Protein AF-A0A290X3I3-F1 (afdb_monomer_lite)

Sequence (71 aa):
MGAGAAGAAGSVGAVAASGTVAGLGAAGITSGLAAVGGVVGGGMLSGLVITAAAPIAIGAAGYGLYKWLKK

Structure (mmCIF, N/CA/C/O backbone):
data_AF-A0A290X3I3-F1
#
_entry.id   AF-A0A290X3I3-F1
#
loop_
_atom_site.group_PDB
_atom_site.id
_atom_site.type_symbol
_atom_site.label_atom_id
_atom_site.label_alt_id
_atom_site.label_comp_id
_atom_site.label_asym_id
_atom_site.label_entity_id
_atom_site.label_seq_id
_atom_site.pdbx_PDB_ins_code
_atom_site.Cartn_x
_atom_site.Cartn_y
_atom_site.Cartn_z
_atom_site.occupancy
_atom_site.B_iso_or_equiv
_atom_site.auth_seq_id
_atom_site.auth_comp_id
_atom_site.auth_asym_id
_atom_site.auth_atom_id
_atom_site.pdbx_PDB_model_num
ATOM 1 N N . MET A 1 1 ? -6.371 19.547 -3.039 1.00 44.19 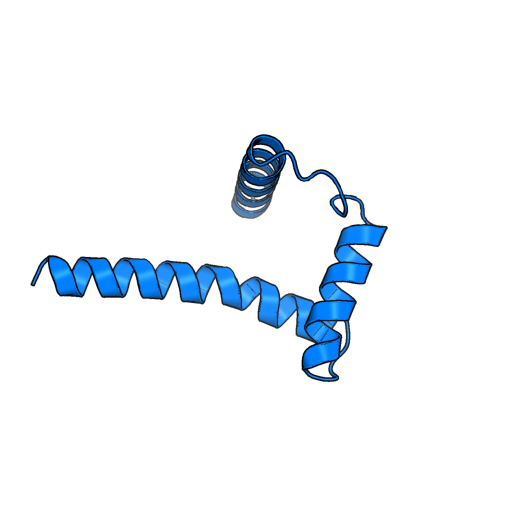1 MET A N 1
ATOM 2 C CA . MET A 1 1 ? -5.091 19.201 -3.700 1.00 44.19 1 MET A CA 1
ATOM 3 C C . MET A 1 1 ? -4.042 18.532 -2.783 1.00 44.19 1 MET A C 1
ATOM 5 O O . MET A 1 1 ? -3.040 18.084 -3.310 1.00 44.19 1 MET A O 1
ATOM 9 N N . GLY A 1 2 ? -4.219 18.426 -1.450 1.00 54.06 2 GLY A N 1
ATOM 10 C CA . GLY A 1 2 ? -3.145 17.962 -0.534 1.00 54.06 2 GLY A CA 1
ATOM 11 C C . GLY A 1 2 ? -3.163 16.488 -0.088 1.00 54.06 2 GLY A C 1
ATOM 12 O O . GLY A 1 2 ? -2.156 15.995 0.409 1.00 54.06 2 GLY A O 1
ATOM 13 N N . ALA A 1 3 ? -4.272 15.762 -0.274 1.00 61.59 3 ALA A N 1
ATOM 14 C CA . ALA A 1 3 ? -4.417 14.397 0.251 1.00 61.59 3 ALA A CA 1
ATOM 15 C C . ALA A 1 3 ? -3.436 13.388 -0.381 1.00 61.59 3 ALA A C 1
ATOM 17 O O . ALA A 1 3 ? -2.907 12.527 0.315 1.00 61.59 3 ALA A O 1
ATOM 18 N N . GLY A 1 4 ? -3.142 13.528 -1.680 1.00 66.81 4 GLY A N 1
ATOM 19 C CA . GLY A 1 4 ? -2.193 12.655 -2.380 1.00 66.81 4 GLY A CA 1
ATOM 20 C C . GLY A 1 4 ? -0.749 12.838 -1.909 1.00 66.81 4 GLY A C 1
ATOM 21 O O . GLY A 1 4 ? -0.047 11.858 -1.689 1.00 66.81 4 GLY A O 1
ATOM 22 N N . ALA A 1 5 ? -0.324 14.084 -1.675 1.00 69.50 5 ALA A N 1
ATOM 23 C CA . ALA A 1 5 ? 1.017 14.383 -1.174 1.00 69.50 5 ALA A CA 1
ATOM 24 C C . ALA A 1 5 ? 1.201 13.926 0.282 1.00 69.50 5 ALA A C 1
ATOM 26 O O . ALA A 1 5 ? 2.230 13.346 0.615 1.00 69.50 5 ALA A O 1
ATOM 27 N N . ALA A 1 6 ? 0.189 14.121 1.135 1.00 75.25 6 ALA A N 1
ATOM 28 C CA . ALA A 1 6 ? 0.215 13.641 2.516 1.00 75.25 6 ALA A CA 1
ATOM 29 C C . ALA A 1 6 ? 0.234 12.102 2.594 1.00 75.25 6 ALA A C 1
ATOM 31 O O . ALA A 1 6 ? 0.996 11.533 3.373 1.00 75.25 6 ALA A O 1
ATOM 32 N N . GLY A 1 7 ? -0.549 11.422 1.749 1.00 74.12 7 GLY A N 1
ATOM 33 C CA . GLY A 1 7 ? -0.541 9.959 1.650 1.00 74.12 7 GLY A CA 1
ATOM 34 C C . GLY A 1 7 ? 0.790 9.404 1.133 1.00 74.12 7 GLY A C 1
ATOM 35 O O . GLY A 1 7 ? 1.308 8.428 1.679 1.00 74.12 7 GLY A O 1
ATOM 36 N N . ALA A 1 8 ? 1.386 10.055 0.128 1.00 77.50 8 ALA A N 1
ATOM 37 C CA . ALA A 1 8 ? 2.712 9.703 -0.375 1.00 77.50 8 ALA A CA 1
ATOM 38 C C . ALA A 1 8 ? 3.798 9.911 0.695 1.00 77.50 8 ALA A C 1
ATOM 40 O O . ALA A 1 8 ? 4.593 9.013 0.942 1.00 77.50 8 ALA A O 1
ATOM 41 N N . ALA A 1 9 ? 3.798 11.048 1.395 1.00 79.12 9 ALA A N 1
ATOM 42 C CA . ALA A 1 9 ? 4.753 11.310 2.470 1.00 79.12 9 ALA A CA 1
ATOM 43 C C . ALA A 1 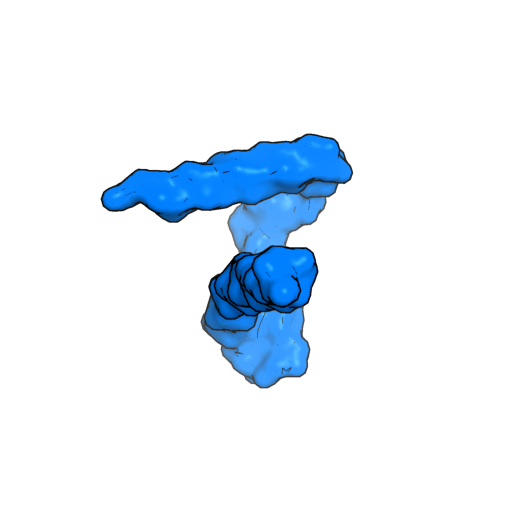9 ? 4.617 10.306 3.629 1.00 79.12 9 ALA A C 1
ATOM 45 O O . ALA A 1 9 ? 5.622 9.804 4.128 1.00 79.12 9 ALA A O 1
ATOM 46 N N . GLY A 1 10 ? 3.386 9.963 4.024 1.00 79.88 10 GLY A N 1
ATOM 47 C CA . GLY A 1 10 ? 3.132 8.974 5.074 1.00 79.88 10 GLY A CA 1
ATOM 48 C C . GLY A 1 10 ? 3.577 7.559 4.691 1.00 79.88 10 GLY A C 1
ATOM 49 O O . GLY A 1 10 ? 4.202 6.873 5.496 1.00 79.88 10 GLY A O 1
ATOM 50 N N . SER A 1 11 ? 3.313 7.134 3.452 1.00 75.38 11 SER A N 1
ATOM 51 C CA . SER A 1 11 ? 3.747 5.820 2.953 1.00 75.38 11 SER A CA 1
ATOM 52 C C . SER A 1 11 ? 5.263 5.740 2.775 1.00 75.38 11 SER A C 1
ATOM 54 O O . SER A 1 11 ? 5.868 4.767 3.218 1.00 75.38 11 SER A O 1
ATOM 56 N N . VAL A 1 12 ? 5.899 6.780 2.228 1.00 80.00 12 VAL A N 1
ATOM 57 C CA . VAL A 1 12 ? 7.366 6.877 2.148 1.00 80.00 12 VAL A CA 1
ATOM 58 C C . VAL A 1 12 ? 7.987 6.861 3.545 1.00 80.00 12 VAL A C 1
ATOM 60 O O . VAL A 1 12 ? 8.954 6.140 3.760 1.00 80.00 12 VAL A O 1
ATOM 63 N N . GLY A 1 13 ? 7.413 7.582 4.513 1.00 81.00 13 GLY A N 1
ATOM 64 C CA . GLY A 1 13 ? 7.871 7.574 5.904 1.00 81.00 13 GLY A CA 1
ATOM 65 C C . GLY A 1 13 ? 7.753 6.201 6.573 1.00 81.00 13 GLY A C 1
ATOM 66 O O . GLY A 1 13 ? 8.697 5.754 7.221 1.00 81.00 13 GLY A O 1
ATOM 67 N N . ALA A 1 14 ? 6.637 5.494 6.374 1.00 80.00 14 ALA A N 1
ATOM 68 C CA . ALA A 1 14 ? 6.447 4.139 6.896 1.00 80.00 14 ALA A CA 1
ATOM 69 C C . ALA A 1 14 ? 7.433 3.134 6.275 1.00 80.00 14 ALA A C 1
ATOM 71 O O . ALA A 1 14 ? 8.028 2.316 6.977 1.00 80.00 14 ALA A O 1
ATOM 72 N N . VAL A 1 15 ? 7.653 3.226 4.962 1.00 77.88 15 VAL A N 1
ATOM 73 C CA . VAL A 1 15 ? 8.607 2.376 4.243 1.00 77.88 15 VAL A CA 1
ATOM 74 C C . VAL A 1 15 ? 10.048 2.700 4.656 1.00 77.88 15 VAL A C 1
ATOM 76 O O . VAL A 1 15 ? 10.824 1.782 4.919 1.00 77.88 15 VAL A O 1
ATOM 79 N N . ALA A 1 16 ? 10.387 3.978 4.831 1.00 77.88 16 ALA A N 1
ATOM 80 C CA . ALA A 1 16 ? 11.681 4.407 5.359 1.00 77.88 16 ALA A CA 1
ATOM 81 C C . ALA A 1 16 ? 11.922 3.873 6.781 1.00 77.88 16 ALA A C 1
ATOM 83 O O . ALA A 1 16 ? 13.005 3.363 7.062 1.00 77.88 16 ALA A O 1
ATOM 84 N N . ALA A 1 17 ? 10.906 3.899 7.650 1.00 80.44 17 ALA A N 1
ATOM 85 C CA . ALA A 1 17 ? 10.982 3.314 8.989 1.00 80.44 17 ALA A CA 1
ATOM 86 C C . ALA A 1 17 ? 11.146 1.781 8.964 1.00 80.44 17 ALA A C 1
ATOM 88 O O . ALA A 1 17 ? 11.765 1.218 9.862 1.00 80.44 17 ALA A O 1
ATOM 89 N N . SER A 1 18 ? 10.639 1.108 7.925 1.00 75.75 18 SER A N 1
ATOM 90 C CA . SER A 1 18 ? 10.829 -0.336 7.717 1.00 75.75 18 SER A CA 1
ATOM 91 C C . SER A 1 18 ? 12.216 -0.716 7.168 1.00 75.75 18 SER A C 1
ATOM 93 O O . SER A 1 18 ? 12.520 -1.900 7.064 1.00 75.75 18 SER A O 1
ATOM 95 N N . GLY A 1 19 ? 13.056 0.261 6.791 1.00 70.94 19 GLY A N 1
ATOM 96 C CA . GLY A 1 19 ? 14.382 0.031 6.197 1.00 70.94 19 GLY A CA 1
ATOM 97 C C . GLY A 1 19 ? 14.364 -0.407 4.724 1.00 70.94 19 GLY A C 1
ATOM 98 O O . GLY A 1 19 ? 15.419 -0.627 4.127 1.00 70.94 19 GLY A O 1
ATOM 99 N N . THR A 1 20 ? 13.184 -0.516 4.108 1.00 65.44 20 THR A N 1
ATOM 100 C CA . THR A 1 20 ? 13.018 -1.048 2.749 1.00 65.44 20 THR A CA 1
ATOM 101 C C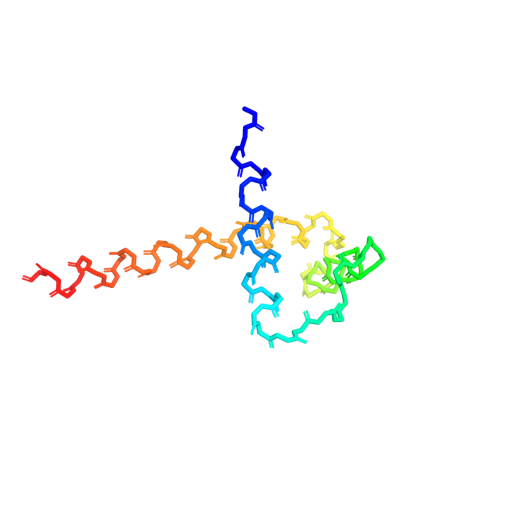 . THR A 1 20 ? 13.117 0.072 1.712 1.00 65.44 20 THR A C 1
ATOM 103 O O . THR A 1 20 ? 12.131 0.721 1.396 1.00 65.44 20 THR A O 1
ATOM 106 N N . VAL A 1 21 ? 14.303 0.334 1.157 1.00 62.06 21 VAL A N 1
ATOM 107 C CA . VAL A 1 21 ? 14.487 1.408 0.145 1.00 62.06 21 VAL A CA 1
ATOM 108 C C . VAL A 1 21 ? 14.442 0.880 -1.301 1.00 62.06 21 VAL A C 1
ATOM 110 O O . VAL A 1 21 ? 14.358 1.646 -2.263 1.00 62.06 21 VAL A O 1
ATOM 113 N N . ALA A 1 22 ? 14.479 -0.443 -1.482 1.00 62.78 22 ALA A N 1
ATOM 114 C CA . ALA A 1 22 ? 14.469 -1.070 -2.798 1.00 62.78 22 ALA A CA 1
ATOM 115 C C . ALA A 1 22 ? 13.101 -0.888 -3.483 1.00 62.78 22 ALA A C 1
ATOM 117 O O . ALA A 1 22 ? 12.086 -1.378 -3.000 1.00 62.78 22 ALA A O 1
ATOM 118 N N . GLY A 1 23 ? 13.082 -0.193 -4.625 1.00 66.19 23 GLY A N 1
ATOM 119 C CA . GLY A 1 23 ? 11.893 -0.063 -5.478 1.00 66.19 23 GLY A CA 1
ATOM 120 C C . GLY A 1 23 ? 11.139 1.271 -5.402 1.00 66.19 23 GLY A C 1
ATOM 121 O O . GLY A 1 23 ? 10.180 1.450 -6.146 1.00 66.19 23 GLY A O 1
ATOM 122 N N . LEU A 1 24 ? 11.582 2.232 -4.584 1.00 70.06 24 LEU A N 1
ATOM 123 C CA . LEU A 1 24 ? 10.898 3.529 -4.425 1.00 70.06 24 LEU A CA 1
ATOM 124 C C . LEU A 1 24 ? 11.087 4.504 -5.610 1.00 70.06 24 LEU A C 1
ATOM 126 O O . LEU A 1 24 ? 10.383 5.505 -5.713 1.00 70.06 24 LEU A O 1
ATOM 130 N N . GLY A 1 25 ? 12.044 4.231 -6.503 1.00 81.00 25 GLY A N 1
ATOM 131 C CA . GLY A 1 25 ? 12.277 5.025 -7.714 1.00 81.00 25 GLY A CA 1
ATOM 132 C C . GLY A 1 25 ? 11.234 4.765 -8.807 1.00 81.00 25 GLY A C 1
ATOM 133 O O . GLY A 1 25 ? 10.555 3.741 -8.798 1.00 81.00 25 GLY A O 1
ATOM 134 N N . ALA A 1 26 ? 11.151 5.651 -9.805 1.00 78.06 26 ALA A N 1
ATOM 135 C CA . ALA A 1 26 ? 10.155 5.563 -10.884 1.00 78.06 26 ALA A CA 1
ATOM 136 C C . ALA A 1 26 ? 10.145 4.199 -11.608 1.00 78.06 26 ALA A C 1
ATOM 138 O O . ALA A 1 26 ? 9.080 3.640 -11.880 1.00 78.06 26 ALA A O 1
ATOM 139 N N . ALA A 1 27 ? 11.328 3.628 -11.862 1.00 84.12 27 ALA A N 1
ATOM 140 C CA . ALA A 1 27 ? 11.466 2.299 -12.458 1.00 84.12 27 ALA A CA 1
ATOM 141 C C . ALA A 1 27 ? 10.964 1.180 -11.526 1.00 84.12 27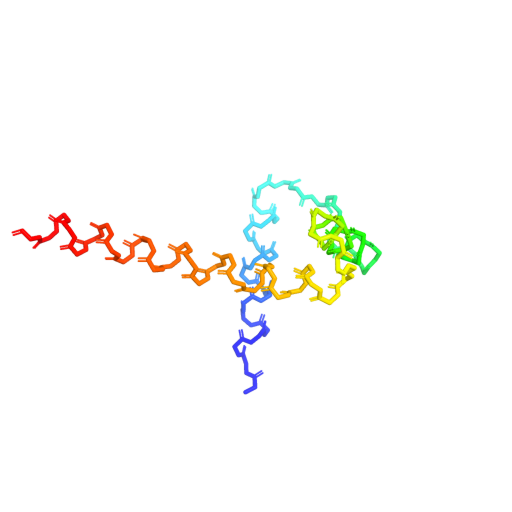 ALA A C 1
ATOM 143 O O . ALA A 1 27 ? 10.316 0.241 -11.983 1.00 84.12 27 ALA A O 1
ATOM 144 N N . GLY A 1 28 ? 11.217 1.299 -10.220 1.00 82.69 28 GLY A N 1
ATOM 145 C CA . GLY A 1 28 ? 10.769 0.336 -9.216 1.00 82.69 28 GLY A CA 1
ATOM 146 C C . GLY A 1 28 ? 9.253 0.347 -9.031 1.00 82.69 28 GLY A C 1
ATOM 147 O O . GLY A 1 28 ? 8.637 -0.715 -9.060 1.00 82.69 28 GLY A O 1
ATOM 148 N N . ILE A 1 29 ? 8.640 1.534 -8.961 1.00 85.25 29 ILE A N 1
ATOM 149 C CA . ILE A 1 29 ? 7.178 1.676 -8.896 1.00 85.25 29 ILE A CA 1
ATOM 150 C C . ILE A 1 29 ? 6.528 1.109 -10.162 1.00 85.25 29 ILE A C 1
ATOM 152 O O . ILE A 1 29 ? 5.567 0.350 -10.070 1.00 85.25 29 ILE A O 1
ATOM 156 N N . THR A 1 30 ? 7.078 1.413 -11.341 1.00 86.06 30 THR A N 1
ATOM 157 C CA . THR A 1 30 ? 6.557 0.899 -12.619 1.00 86.06 30 THR A CA 1
ATOM 158 C C . THR A 1 30 ? 6.658 -0.626 -12.705 1.00 86.06 30 THR A C 1
ATOM 160 O O . THR A 1 30 ? 5.675 -1.282 -13.044 1.00 86.06 30 THR A O 1
ATOM 163 N N . SER A 1 31 ? 7.814 -1.203 -12.353 1.00 83.62 31 SER A N 1
ATOM 164 C CA . SER A 1 31 ? 8.027 -2.658 -12.353 1.00 83.62 31 SER A CA 1
ATOM 165 C C . SER A 1 31 ? 7.136 -3.368 -11.330 1.00 83.62 31 SER A C 1
ATOM 167 O O . SER A 1 31 ? 6.496 -4.365 -11.656 1.00 83.62 31 SER A O 1
ATOM 169 N N . GLY A 1 32 ? 7.002 -2.816 -10.119 1.00 84.25 32 GLY A N 1
ATOM 170 C CA . GLY A 1 32 ? 6.121 -3.361 -9.085 1.00 84.25 32 GLY A CA 1
ATOM 171 C C . GLY A 1 32 ? 4.651 -3.348 -9.505 1.00 84.25 32 GLY A C 1
ATOM 172 O O . GLY A 1 32 ? 3.953 -4.348 -9.350 1.00 84.25 32 GLY A O 1
ATOM 173 N N . LEU A 1 33 ? 4.187 -2.255 -10.113 1.00 84.44 33 LEU A N 1
ATOM 174 C CA . LEU A 1 33 ? 2.812 -2.156 -10.601 1.00 84.44 33 LEU A CA 1
ATOM 175 C C . LEU A 1 33 ? 2.550 -3.089 -11.787 1.00 84.44 33 LEU A C 1
ATOM 177 O O . LEU A 1 33 ? 1.485 -3.698 -11.872 1.00 84.44 33 LEU A O 1
ATOM 181 N N . ALA A 1 34 ? 3.528 -3.240 -12.681 1.00 84.94 34 ALA A N 1
ATOM 182 C CA . ALA A 1 34 ? 3.463 -4.207 -13.768 1.00 84.94 34 ALA A CA 1
ATOM 183 C C . ALA A 1 34 ? 3.455 -5.652 -13.2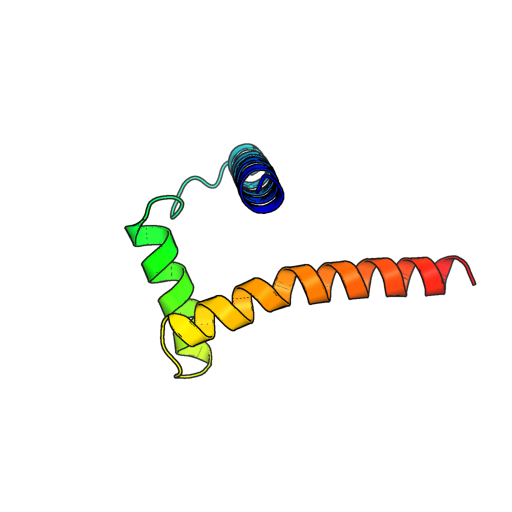49 1.00 84.94 34 ALA A C 1
ATOM 185 O O . ALA A 1 34 ? 2.707 -6.467 -13.779 1.00 84.94 34 ALA A O 1
ATOM 186 N N . ALA A 1 35 ? 4.213 -5.966 -12.194 1.00 88.56 35 ALA A N 1
ATOM 187 C CA . ALA A 1 35 ? 4.192 -7.280 -11.560 1.00 88.56 35 ALA A CA 1
ATOM 188 C C . ALA A 1 35 ? 2.815 -7.585 -10.949 1.00 88.56 35 ALA A C 1
ATOM 190 O O . ALA A 1 35 ? 2.243 -8.635 -11.236 1.00 88.56 35 ALA A O 1
ATOM 191 N N . VAL A 1 36 ? 2.238 -6.645 -10.189 1.00 87.62 36 VAL A N 1
ATOM 192 C CA . VAL A 1 36 ? 0.884 -6.788 -9.616 1.00 87.62 36 VAL A CA 1
ATOM 193 C C . VAL A 1 36 ? -0.166 -6.931 -10.720 1.00 87.62 36 VAL A C 1
ATOM 195 O O . VAL A 1 36 ? -1.008 -7.823 -10.662 1.00 87.62 36 VAL A O 1
ATOM 198 N N . GLY A 1 37 ? -0.102 -6.093 -11.755 1.00 83.81 37 GLY A N 1
ATOM 199 C CA . GLY A 1 37 ? -1.014 -6.177 -12.895 1.00 83.81 37 GLY A CA 1
ATOM 200 C C . GLY A 1 37 ? -0.817 -7.425 -13.762 1.00 83.81 37 GLY A C 1
ATOM 201 O O . GLY A 1 37 ? -1.760 -7.907 -14.388 1.00 83.81 37 GLY A O 1
ATOM 202 N N . GLY A 1 38 ? 0.393 -7.985 -13.764 1.00 85.12 38 GLY A N 1
ATOM 203 C CA . GLY A 1 38 ? 0.736 -9.237 -14.429 1.00 85.12 38 GLY A CA 1
ATOM 204 C C . GLY A 1 38 ? 0.053 -10.450 -13.800 1.00 85.12 38 GLY A C 1
ATOM 205 O O . GLY A 1 38 ? -0.354 -11.343 -14.536 1.00 85.12 38 GLY A O 1
ATOM 206 N N . VAL A 1 39 ? -0.178 -10.446 -12.478 1.00 85.81 39 VAL A N 1
ATOM 207 C CA . VAL A 1 39 ? -0.943 -11.504 -11.780 1.00 85.81 39 VAL A CA 1
ATOM 208 C C . VAL A 1 39 ? -2.348 -11.666 -12.370 1.00 85.81 39 VAL A C 1
ATOM 210 O O . VAL A 1 39 ? -2.873 -12.774 -12.421 1.00 85.81 39 VAL A O 1
ATOM 213 N N . VAL A 1 40 ? -2.946 -10.572 -12.847 1.00 81.94 40 VAL A N 1
ATOM 214 C CA . VAL A 1 40 ? -4.307 -10.548 -13.413 1.00 81.94 40 VAL A CA 1
ATOM 215 C C . VAL A 1 40 ? -4.285 -10.398 -14.945 1.00 81.94 40 VAL A C 1
ATOM 217 O O . VAL A 1 40 ? -5.318 -10.187 -15.570 1.00 81.94 40 VAL A O 1
ATOM 220 N N . GLY A 1 41 ? -3.108 -10.495 -15.576 1.00 79.25 41 GLY A N 1
ATOM 221 C CA . GLY A 1 41 ? -2.933 -10.403 -17.032 1.00 79.25 41 GLY A CA 1
ATOM 222 C C . GLY A 1 41 ? -3.244 -9.033 -17.659 1.00 79.25 41 GLY A C 1
ATOM 223 O O . GLY A 1 41 ? -3.285 -8.923 -18.881 1.00 79.25 41 GLY A O 1
ATOM 224 N N . GLY A 1 42 ? -3.464 -7.985 -16.856 1.00 78.12 42 GLY A N 1
ATOM 225 C CA . GLY A 1 42 ? -3.992 -6.687 -17.303 1.00 78.12 42 GLY A CA 1
ATOM 226 C C . GLY A 1 42 ? -2.964 -5.552 -17.407 1.00 78.12 42 GLY A C 1
ATOM 227 O O . GLY A 1 42 ? -3.336 -4.398 -17.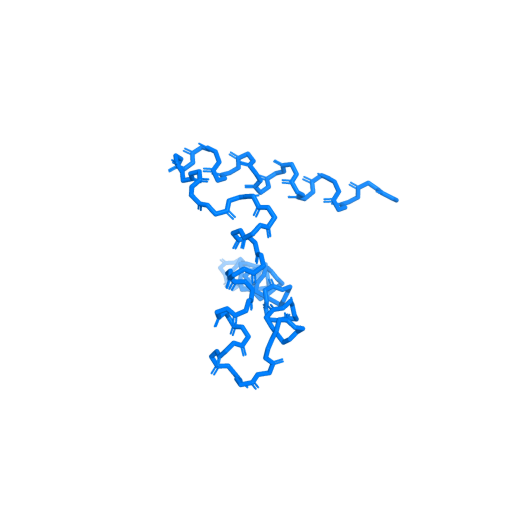625 1.00 78.12 42 GLY A O 1
ATOM 228 N N . GLY A 1 43 ? -1.675 -5.838 -17.201 1.00 83.88 43 GLY A N 1
ATOM 229 C CA . GLY A 1 43 ? -0.594 -4.847 -17.267 1.00 83.88 43 GLY A CA 1
ATOM 230 C C . GLY A 1 43 ? -0.677 -3.742 -16.199 1.00 83.88 43 GLY A C 1
ATOM 231 O O . GLY A 1 43 ? -1.451 -3.818 -15.246 1.00 83.88 43 GLY A O 1
ATOM 232 N N . MET A 1 44 ? 0.125 -2.684 -16.349 1.00 84.94 44 MET A N 1
ATOM 233 C CA . MET A 1 44 ? 0.335 -1.650 -15.319 1.00 84.94 44 MET A CA 1
ATOM 234 C C . MET A 1 44 ? -0.952 -0.945 -14.842 1.00 84.94 44 MET A C 1
ATOM 236 O O . MET A 1 44 ? -1.074 -0.639 -13.658 1.00 84.94 44 MET A O 1
ATOM 240 N N . LEU A 1 45 ? -1.933 -0.719 -15.725 1.00 86.69 45 LEU A N 1
ATOM 241 C CA . LEU A 1 45 ? -3.214 -0.098 -15.350 1.00 86.69 45 LEU A CA 1
ATOM 242 C C . LEU A 1 45 ? -4.005 -0.962 -14.362 1.00 86.69 45 LEU A C 1
ATOM 244 O O . LEU A 1 45 ? -4.529 -0.447 -13.377 1.00 86.69 45 LEU A O 1
ATOM 248 N N . SER A 1 46 ? -4.055 -2.276 -14.591 1.00 84.44 46 SER A N 1
ATOM 249 C CA . SER A 1 46 ? -4.703 -3.201 -13.656 1.00 84.44 46 SER A CA 1
ATOM 250 C C . SER A 1 46 ? -3.972 -3.246 -12.313 1.00 84.44 46 SER A C 1
ATOM 252 O O . SER A 1 46 ? -4.616 -3.221 -11.265 1.00 84.44 46 SER A O 1
ATOM 254 N N . GLY A 1 47 ? -2.635 -3.186 -12.335 1.00 83.81 47 GLY A N 1
ATOM 255 C CA . GLY A 1 47 ? -1.825 -3.056 -11.128 1.00 83.81 47 GLY A CA 1
ATOM 256 C C . GLY A 1 47 ? -2.179 -1.805 -10.324 1.00 83.81 47 GLY A C 1
ATOM 257 O O . GLY A 1 47 ? -2.356 -1.898 -9.114 1.00 83.81 47 GLY A O 1
ATOM 258 N N . LEU A 1 48 ? -2.384 -0.657 -10.988 1.00 86.00 48 LEU A N 1
ATOM 259 C CA . LEU A 1 48 ? -2.806 0.587 -10.330 1.00 86.00 48 LEU A CA 1
ATOM 260 C C . LEU A 1 48 ? -4.143 0.435 -9.609 1.00 86.00 48 LEU A C 1
ATOM 262 O O . LEU A 1 48 ? -4.261 0.815 -8.445 1.00 86.00 48 LEU A O 1
ATOM 266 N N . VAL A 1 49 ? -5.138 -0.128 -10.293 1.00 86.88 49 VAL A N 1
ATOM 267 C CA . VAL A 1 49 ? -6.483 -0.312 -9.734 1.00 86.88 49 VAL A CA 1
ATOM 268 C C . VAL A 1 49 ? -6.443 -1.247 -8.522 1.00 86.88 49 VAL A C 1
ATOM 270 O O . VAL A 1 49 ? -7.031 -0.934 -7.487 1.00 86.88 49 VAL A O 1
ATOM 273 N N . ILE A 1 50 ? -5.706 -2.356 -8.611 1.00 84.94 50 ILE A N 1
ATOM 274 C CA . ILE A 1 50 ? -5.574 -3.333 -7.519 1.00 84.94 50 ILE A CA 1
ATOM 275 C C . ILE A 1 50 ? -4.837 -2.718 -6.324 1.00 84.94 50 ILE A C 1
ATOM 277 O O . ILE A 1 50 ? -5.301 -2.822 -5.187 1.00 84.94 50 ILE A O 1
ATOM 281 N N . THR A 1 51 ? -3.719 -2.031 -6.565 1.00 84.75 51 THR A N 1
ATOM 282 C CA . THR A 1 51 ? -2.955 -1.357 -5.508 1.00 84.75 51 THR A CA 1
ATOM 283 C C . THR A 1 51 ? -3.761 -0.240 -4.845 1.00 84.75 51 THR A C 1
ATOM 285 O O . THR A 1 51 ? -3.629 -0.051 -3.640 1.00 84.75 51 THR A O 1
ATOM 288 N N . ALA A 1 52 ? -4.633 0.463 -5.574 1.00 84.94 52 ALA A N 1
ATOM 289 C CA . ALA A 1 52 ? -5.541 1.455 -4.994 1.00 84.94 52 ALA A CA 1
ATOM 290 C C . ALA A 1 52 ? -6.680 0.819 -4.174 1.00 84.94 52 ALA A C 1
ATOM 292 O O . ALA A 1 52 ? -7.111 1.388 -3.170 1.00 84.94 52 ALA A O 1
ATOM 293 N N . ALA A 1 53 ? -7.148 -0.371 -4.558 1.00 85.38 53 ALA A N 1
ATOM 294 C CA . ALA A 1 53 ? -8.174 -1.104 -3.820 1.00 85.38 53 ALA A CA 1
ATOM 295 C C . ALA A 1 53 ? -7.649 -1.700 -2.500 1.00 85.38 53 ALA A C 1
ATOM 297 O O . ALA A 1 53 ? -8.386 -1.754 -1.514 1.00 85.38 53 ALA A O 1
ATOM 298 N N . ALA A 1 54 ? -6.375 -2.101 -2.451 1.00 83.94 54 ALA A N 1
ATOM 299 C CA . ALA A 1 54 ? -5.748 -2.693 -1.268 1.00 83.94 54 ALA A CA 1
ATOM 300 C C . ALA A 1 54 ? -5.894 -1.855 0.028 1.00 83.94 54 ALA A C 1
ATOM 302 O O . ALA A 1 54 ? -6.413 -2.390 1.011 1.00 83.94 54 ALA A O 1
ATOM 303 N N . PRO A 1 55 ? -5.522 -0.558 0.084 1.00 78.88 55 PRO A N 1
ATOM 304 C CA . PRO A 1 55 ? -5.672 0.243 1.299 1.00 78.88 55 PRO A CA 1
ATOM 305 C C . PRO A 1 55 ? -7.139 0.460 1.690 1.00 78.88 55 PRO A C 1
ATOM 307 O O . PRO A 1 55 ? -7.444 0.529 2.880 1.00 78.88 55 PRO A O 1
ATOM 310 N N . ILE A 1 56 ? -8.061 0.512 0.721 1.00 84.38 56 ILE A N 1
ATOM 311 C CA . ILE A 1 56 ? -9.502 0.627 0.995 1.00 84.38 56 ILE A CA 1
ATOM 312 C C . ILE A 1 56 ? -10.017 -0.651 1.660 1.00 84.38 56 ILE A C 1
ATOM 314 O O . ILE A 1 56 ? -10.721 -0.577 2.668 1.00 84.38 56 ILE A O 1
ATOM 318 N N . ALA A 1 57 ? -9.627 -1.819 1.145 1.00 84.94 57 ALA A N 1
ATOM 319 C CA . ALA A 1 57 ? -9.991 -3.108 1.724 1.00 84.94 57 ALA A CA 1
ATOM 320 C C . ALA A 1 57 ? -9.432 -3.273 3.147 1.00 84.94 57 ALA A C 1
ATOM 322 O O . ALA A 1 57 ? -10.156 -3.700 4.044 1.00 84.94 57 ALA A O 1
ATOM 323 N N . ILE A 1 58 ? -8.177 -2.873 3.377 1.00 86.12 58 ILE A N 1
ATOM 324 C CA . ILE A 1 58 ? -7.543 -2.921 4.704 1.00 86.12 58 ILE A CA 1
ATOM 325 C C . ILE A 1 58 ? -8.253 -1.976 5.683 1.00 86.12 58 ILE A C 1
ATOM 327 O O . ILE A 1 58 ? -8.576 -2.379 6.802 1.00 86.12 58 ILE A O 1
ATOM 331 N N . GLY A 1 59 ? -8.551 -0.742 5.267 1.00 83.69 59 GLY A N 1
ATOM 332 C CA . GLY A 1 59 ? -9.290 0.218 6.091 1.00 83.69 59 GLY A CA 1
ATOM 333 C C . GLY A 1 59 ? -10.697 -0.273 6.447 1.00 83.69 59 GLY A C 1
ATOM 334 O O . GLY A 1 59 ? -11.110 -0.193 7.607 1.00 83.69 59 GLY A O 1
ATOM 335 N N . ALA A 1 60 ? -11.410 -0.848 5.475 1.00 84.50 60 ALA A N 1
ATOM 336 C CA . ALA A 1 60 ? -12.728 -1.439 5.687 1.00 84.50 60 ALA A CA 1
ATOM 337 C C . ALA A 1 60 ? -12.674 -2.654 6.627 1.00 84.50 60 ALA A C 1
ATOM 339 O O . ALA A 1 60 ? -13.512 -2.764 7.522 1.00 84.50 60 ALA A O 1
ATOM 340 N N . ALA A 1 61 ? -11.676 -3.529 6.477 1.00 86.62 61 ALA A N 1
ATOM 341 C CA . ALA A 1 61 ? -11.474 -4.677 7.358 1.00 86.62 61 ALA A CA 1
ATOM 342 C C . ALA A 1 61 ? -11.165 -4.243 8.800 1.00 86.62 61 ALA A C 1
ATOM 344 O O . ALA A 1 61 ? -11.767 -4.765 9.738 1.00 86.62 61 ALA A O 1
ATOM 345 N N . GLY A 1 62 ? -10.296 -3.244 8.987 1.00 87.12 62 GLY A N 1
ATOM 346 C CA . GLY A 1 62 ? -9.974 -2.693 10.306 1.00 87.12 62 GLY A CA 1
ATOM 347 C C . GLY A 1 62 ? -11.188 -2.068 10.999 1.00 87.12 62 GLY A C 1
ATOM 348 O O . GLY A 1 62 ? -11.445 -2.338 12.174 1.00 87.12 62 GLY A O 1
ATOM 349 N N . TYR A 1 63 ? -11.989 -1.290 10.266 1.00 84.75 63 TYR A N 1
ATOM 350 C CA . TYR A 1 63 ? -13.227 -0.717 10.800 1.00 84.75 63 TYR A CA 1
ATOM 351 C C . TYR A 1 63 ? -14.290 -1.786 11.086 1.00 84.75 63 TYR A C 1
ATOM 353 O O . TYR A 1 63 ? -14.965 -1.735 12.116 1.00 84.75 63 TYR A O 1
ATOM 361 N N . GLY A 1 64 ? -14.420 -2.777 10.201 1.00 86.62 64 GLY A N 1
ATOM 362 C CA . GLY A 1 64 ? -15.311 -3.918 10.385 1.00 86.62 64 GLY A CA 1
ATOM 363 C C . GLY A 1 64 ? -14.974 -4.704 11.650 1.00 86.62 64 GLY A C 1
ATOM 364 O O . GLY A 1 64 ? -15.867 -4.973 12.453 1.00 86.62 64 GLY A O 1
ATOM 365 N N . LEU A 1 65 ? -13.688 -4.986 11.879 1.00 87.56 65 LEU A N 1
ATOM 366 C CA . LEU A 1 65 ? -13.207 -5.661 13.084 1.00 87.56 65 LEU A CA 1
ATOM 367 C C . LEU A 1 65 ? -13.445 -4.821 14.345 1.00 87.56 65 LEU A C 1
ATOM 369 O O . LEU A 1 65 ? -13.938 -5.346 15.340 1.00 87.56 65 LEU A O 1
ATOM 373 N N . TYR A 1 66 ? -13.177 -3.512 14.301 1.00 86.62 66 TYR A N 1
ATOM 374 C CA . TYR A 1 66 ? -13.475 -2.610 15.417 1.00 86.62 66 TYR A CA 1
ATOM 375 C C . TYR A 1 66 ? -14.963 -2.613 15.773 1.00 86.62 66 TYR A C 1
ATOM 377 O O . TYR A 1 66 ? -15.321 -2.717 16.943 1.00 86.62 66 TYR A O 1
ATOM 385 N N . LYS A 1 67 ? -15.839 -2.536 14.766 1.00 84.62 67 LYS A N 1
ATOM 386 C CA . LYS A 1 67 ? -17.292 -2.563 14.960 1.00 84.62 67 LYS A CA 1
ATOM 387 C C . LYS A 1 67 ? -17.778 -3.911 15.493 1.00 84.62 67 LYS A C 1
ATOM 389 O O . LYS A 1 67 ? -18.764 -3.931 16.220 1.00 84.62 67 LYS A O 1
ATOM 394 N N . TRP A 1 68 ? -17.114 -5.008 15.134 1.00 79.88 68 TRP A N 1
ATOM 395 C CA . TRP A 1 68 ? -17.429 -6.344 15.638 1.00 79.88 68 TRP A CA 1
ATOM 396 C C . TRP A 1 68 ? -16.979 -6.536 17.093 1.00 79.88 68 TRP A C 1
ATOM 398 O O . TRP A 1 68 ? -17.723 -7.108 17.876 1.00 79.88 68 TRP A O 1
ATOM 408 N N . LEU A 1 69 ? -15.818 -5.990 17.475 1.00 83.56 69 LEU A N 1
ATOM 409 C CA . LEU A 1 69 ? -15.290 -6.029 18.848 1.00 83.56 69 LEU A CA 1
ATOM 410 C C . LEU A 1 69 ? -15.968 -5.038 19.808 1.00 83.56 69 LEU A C 1
ATOM 412 O O . LEU A 1 69 ? -15.950 -5.251 21.015 1.00 83.56 69 LEU A O 1
ATOM 416 N N . LYS A 1 70 ? -16.527 -3.935 19.295 1.00 70.69 70 LYS A N 1
ATOM 417 C CA . LYS A 1 70 ? -17.312 -2.960 20.076 1.00 70.69 70 LYS A CA 1
ATOM 418 C C . LYS A 1 70 ? -18.811 -3.276 20.154 1.00 70.69 70 LYS A C 1
ATOM 420 O O . LYS A 1 70 ? -19.565 -2.444 20.661 1.00 70.69 70 LYS A O 1
ATOM 425 N N . LYS A 1 71 ? -19.239 -4.410 19.606 1.00 52.66 71 LYS A N 1
ATOM 426 C CA . LYS A 1 71 ? -20.614 -4.898 19.702 1.00 52.66 71 LYS A CA 1
ATOM 427 C C . LYS A 1 71 ? -20.771 -5.770 20.938 1.00 52.66 71 LYS A C 1
ATOM 429 O O . LYS A 1 71 ? -21.868 -5.701 21.527 1.00 52.66 71 LYS A O 1
#

Radius of gyration: 14.93 Å; chains: 1; bounding box: 35×31×37 Å

Foldseek 3Di:
DCPVVVVVVVVVVVCVVVVNPPQPDPVSLQVQLQVQCVVVPRGNVSSVVVVVVVVVVVVVVVVVVVVVVVD

Secondary structure (DSSP, 8-state):
--HHHHHHHHHHHHHHHTT--TT-SHHHHHHHHHHHHHHTT-HHHHHHHHHHHHHHHHHHHHHHHHHHHT-

Organism: NCBI:txid368607

pLDDT: mean 79.24, std 9.04, range [44.19, 88.56]